Protein AF-A0A1F9LQ00-F1 (afdb_monomer_lite)

Foldseek 3Di:
DDWDQDPVVRDIDDDPLVVQCVVVVPPDSVVSVVVVVVVVVVCVVVVNPVPPPPDDDPPPPPDPDDD

Radius of gyration: 20.49 Å; chains: 1; bounding box: 28×45×65 Å

Sequence (67 aa):
MRRVYDEENETWWFSVVDIIRVLIQQPDYQTARKYWNKLKERLGKEGSQLVTNRHQLKMMWHGPAAQ

pLDDT: mean 77.54, std 17.07, range [42.84, 94.88]

Secondary structure (DSSP, 8-state):
--EEEETTTTEEEE-HHHHHHHHTT---HHHHHHHHHHHHHHHHHTT--SS---S------------

Structure (mmCIF, N/CA/C/O backbone):
data_AF-A0A1F9LQ00-F1
#
_entry.id   AF-A0A1F9LQ00-F1
#
loop_
_atom_site.group_PDB
_atom_site.id
_atom_site.type_symbol
_atom_site.label_atom_id
_atom_site.label_alt_id
_atom_site.label_comp_id
_atom_site.label_asym_id
_atom_site.label_entity_id
_atom_site.label_seq_id
_atom_site.pdbx_PDB_ins_code
_atom_site.Cartn_x
_atom_site.Cartn_y
_atom_site.Cartn_z
_atom_site.occupancy
_atom_site.B_iso_or_equiv
_atom_site.auth_seq_id
_atom_site.auth_comp_id
_atom_site.auth_asym_id
_atom_site.auth_atom_id
_atom_site.pdbx_PDB_model_num
ATOM 1 N N . MET A 1 1 ? -8.385 -7.918 1.385 1.00 79.00 1 MET A N 1
ATOM 2 C CA . MET A 1 1 ? -7.998 -6.493 1.377 1.00 79.00 1 MET A CA 1
ATOM 3 C C . MET A 1 1 ? -8.033 -6.013 2.815 1.00 79.00 1 MET A C 1
ATOM 5 O O . MET A 1 1 ? -9.022 -6.277 3.485 1.00 79.00 1 MET A O 1
ATOM 9 N N . ARG A 1 2 ? -6.950 -5.415 3.309 1.00 88.88 2 ARG A N 1
ATOM 10 C CA . ARG A 1 2 ? -6.809 -4.946 4.692 1.00 88.88 2 ARG A CA 1
ATOM 11 C C . ARG A 1 2 ? -7.336 -3.522 4.816 1.00 88.88 2 ARG A C 1
ATOM 13 O O . ARG A 1 2 ? -6.980 -2.661 4.007 1.00 88.88 2 ARG A O 1
ATOM 20 N N . ARG A 1 3 ? -8.161 -3.305 5.838 1.00 92.81 3 ARG A N 1
ATOM 21 C CA . ARG A 1 3 ? -8.766 -2.020 6.184 1.00 92.81 3 ARG A CA 1
ATOM 22 C C . ARG A 1 3 ? -8.909 -1.889 7.697 1.00 92.81 3 ARG A C 1
ATOM 24 O O . ARG A 1 3 ? -9.083 -2.907 8.363 1.00 92.81 3 ARG A O 1
ATOM 31 N N . VAL A 1 4 ? -8.842 -0.664 8.199 1.00 93.19 4 VAL A N 1
ATOM 32 C CA . VAL A 1 4 ? -9.071 -0.310 9.605 1.00 93.19 4 VAL A CA 1
ATOM 33 C C . VAL A 1 4 ? -10.055 0.850 9.624 1.00 93.19 4 VAL A C 1
ATOM 35 O O . VAL A 1 4 ? -9.911 1.777 8.829 1.00 93.19 4 VAL A O 1
ATOM 38 N N . TYR A 1 5 ? -11.064 0.766 10.483 1.00 94.62 5 TYR A N 1
ATOM 39 C CA . TYR A 1 5 ? -11.950 1.888 10.753 1.00 94.62 5 TYR A CA 1
ATOM 40 C C . TYR A 1 5 ? -11.409 2.648 11.960 1.00 94.62 5 TYR A C 1
ATOM 42 O O . TYR A 1 5 ? -11.097 2.035 12.978 1.00 94.62 5 TYR A O 1
ATOM 50 N N . ASP A 1 6 ? -11.244 3.951 11.800 1.00 94.12 6 ASP A N 1
ATOM 51 C CA . ASP A 1 6 ? -10.918 4.882 12.867 1.00 94.12 6 ASP A CA 1
ATOM 52 C C . ASP A 1 6 ? -12.228 5.513 13.348 1.00 94.12 6 ASP A C 1
ATOM 54 O O . ASP A 1 6 ? -12.844 6.289 12.617 1.00 94.12 6 ASP A O 1
ATOM 58 N N . GLU A 1 7 ? -12.670 5.118 14.544 1.00 94.88 7 GLU A N 1
ATOM 59 C CA . GLU A 1 7 ? -13.930 5.576 15.137 1.00 94.88 7 GLU A CA 1
ATOM 60 C C . GLU A 1 7 ? -13.880 7.049 15.555 1.00 94.88 7 GLU A C 1
ATOM 62 O O . GLU A 1 7 ? -14.902 7.723 15.484 1.00 94.88 7 GLU A O 1
ATOM 67 N N . GLU A 1 8 ? -12.711 7.570 15.943 1.00 94.44 8 GLU A N 1
ATOM 68 C CA . GLU A 1 8 ? -12.576 8.957 16.409 1.00 94.44 8 GLU A CA 1
ATOM 69 C C . GLU A 1 8 ? -12.738 9.956 15.261 1.00 94.44 8 GLU A C 1
ATOM 71 O O . GLU A 1 8 ? -13.316 11.026 15.437 1.00 94.44 8 GLU A O 1
ATOM 76 N N . ASN A 1 9 ? -12.238 9.596 14.078 1.00 94.56 9 ASN A N 1
ATOM 77 C CA . ASN A 1 9 ? -12.285 10.440 12.882 1.00 94.56 9 ASN A CA 1
ATOM 78 C C . ASN A 1 9 ? -13.310 9.957 11.846 1.00 94.56 9 ASN A C 1
ATOM 80 O O . ASN A 1 9 ? -13.300 10.439 10.711 1.00 94.56 9 ASN A O 1
ATOM 84 N N . GLU A 1 10 ? -14.125 8.956 12.189 1.00 94.44 10 GLU A N 1
ATOM 85 C CA . GLU A 1 10 ? -15.094 8.292 11.303 1.00 94.44 10 GLU A CA 1
ATOM 86 C C . GLU A 1 10 ? -14.512 7.928 9.919 1.00 94.44 10 GLU A C 1
ATOM 88 O O . GLU A 1 10 ? -15.164 8.022 8.876 1.00 94.44 10 GLU A O 1
ATOM 93 N N . THR A 1 11 ? -13.238 7.528 9.891 1.00 93.06 11 THR A N 1
ATOM 94 C CA . THR A 1 11 ? -12.452 7.410 8.657 1.00 93.06 11 THR A CA 1
ATOM 95 C C . THR A 1 11 ? -12.027 5.970 8.394 1.00 93.06 11 THR A C 1
ATOM 97 O O . THR A 1 11 ? -11.585 5.240 9.279 1.00 93.06 11 THR A O 1
ATOM 100 N N . TRP A 1 12 ? -12.103 5.551 7.129 1.00 94.12 12 TRP A N 1
ATOM 101 C CA . TRP A 1 12 ? -11.590 4.256 6.686 1.00 94.12 12 TRP A CA 1
ATOM 102 C C . TRP A 1 12 ? -10.160 4.359 6.160 1.00 94.12 12 TRP A C 1
ATOM 104 O O . TRP A 1 12 ? -9.886 5.026 5.163 1.00 94.12 12 TRP A O 1
ATOM 114 N N . TRP A 1 13 ? -9.263 3.592 6.768 1.00 91.19 13 TRP A N 1
ATOM 115 C CA . TRP A 1 13 ? -7.887 3.422 6.324 1.00 91.19 13 TRP A CA 1
ATOM 116 C C . TRP A 1 13 ? -7.743 2.130 5.527 1.00 91.19 13 TRP A C 1
ATOM 118 O O . TRP A 1 13 ? -8.156 1.059 5.972 1.00 91.19 13 TRP A O 1
ATOM 128 N N . PHE A 1 14 ? -7.107 2.207 4.359 1.00 92.88 14 PHE A N 1
ATOM 129 C CA . PHE A 1 14 ? -6.882 1.059 3.479 1.00 92.88 14 PHE A CA 1
ATOM 130 C C . PHE A 1 14 ? -5.396 0.819 3.236 1.00 92.88 14 PHE A C 1
ATOM 132 O O . PHE A 1 14 ? -4.592 1.748 3.152 1.00 92.88 14 PHE A O 1
ATOM 139 N N . SER A 1 15 ? -5.021 -0.447 3.054 1.00 90.94 15 SER A N 1
ATOM 140 C CA . SER A 1 15 ? -3.656 -0.775 2.651 1.00 90.94 15 SER A CA 1
ATOM 141 C C . SER A 1 15 ? -3.402 -0.411 1.186 1.00 90.94 15 SER A C 1
ATOM 143 O O . SER A 1 15 ? -3.955 -1.030 0.277 1.00 90.94 15 SER A O 1
ATOM 145 N N . VAL A 1 16 ? -2.475 0.523 0.955 1.00 89.88 16 VAL A N 1
ATOM 146 C CA . VAL A 1 16 ? -2.020 0.915 -0.393 1.00 89.88 16 VAL A CA 1
ATOM 147 C C . VAL A 1 16 ? -1.483 -0.282 -1.187 1.00 89.88 16 VAL A C 1
ATOM 149 O O . VAL A 1 16 ? -1.751 -0.407 -2.379 1.00 89.88 16 VAL A O 1
ATOM 152 N N . VAL A 1 17 ? -0.776 -1.210 -0.532 1.00 90.12 17 VAL A N 1
ATOM 153 C CA . VAL A 1 17 ? -0.233 -2.409 -1.195 1.00 90.12 17 VAL A CA 1
ATOM 154 C C . VAL A 1 17 ? -1.355 -3.316 -1.705 1.00 90.12 17 VAL A C 1
ATOM 156 O O . VAL A 1 17 ? -1.238 -3.880 -2.791 1.00 90.12 17 VAL A O 1
ATOM 159 N N . ASP A 1 18 ? -2.455 -3.434 -0.957 1.00 89.25 18 ASP A N 1
ATOM 160 C CA . ASP A 1 18 ? -3.588 -4.266 -1.365 1.00 89.25 18 ASP A CA 1
ATOM 161 C C . ASP A 1 18 ? -4.357 -3.633 -2.533 1.00 89.25 18 ASP A C 1
ATOM 163 O O . ASP A 1 18 ? -4.800 -4.359 -3.419 1.00 89.25 18 ASP A O 1
ATOM 167 N N . ILE A 1 19 ? -4.458 -2.298 -2.571 1.00 89.81 19 ILE A N 1
ATOM 168 C CA . ILE A 1 19 ? -5.023 -1.555 -3.709 1.00 89.81 19 ILE A CA 1
ATOM 169 C C . ILE A 1 19 ? -4.173 -1.790 -4.958 1.00 89.81 19 ILE A C 1
ATOM 171 O O . ILE A 1 19 ? -4.695 -2.214 -5.986 1.00 89.81 19 ILE A O 1
ATOM 175 N N . ILE A 1 20 ? -2.855 -1.585 -4.860 1.00 89.56 20 ILE A N 1
ATOM 176 C CA . ILE A 1 20 ? -1.927 -1.804 -5.977 1.00 89.56 20 ILE A CA 1
ATOM 177 C C . ILE A 1 20 ? -2.057 -3.230 -6.498 1.00 89.56 20 ILE A C 1
ATOM 179 O O . ILE A 1 20 ? -2.164 -3.412 -7.703 1.00 89.56 20 ILE A O 1
ATOM 183 N N . ARG A 1 21 ? -2.113 -4.226 -5.605 1.00 91.94 21 ARG A N 1
ATOM 184 C CA . ARG A 1 21 ? -2.261 -5.640 -5.971 1.00 91.94 21 ARG A CA 1
ATOM 185 C C . ARG A 1 21 ? -3.498 -5.895 -6.839 1.00 91.94 21 ARG A C 1
ATOM 187 O O . ARG A 1 21 ? -3.400 -6.613 -7.829 1.00 91.94 21 ARG A O 1
ATOM 194 N N . VAL A 1 22 ? -4.637 -5.302 -6.474 1.00 90.81 22 VAL A N 1
ATOM 195 C CA . VAL A 1 22 ? 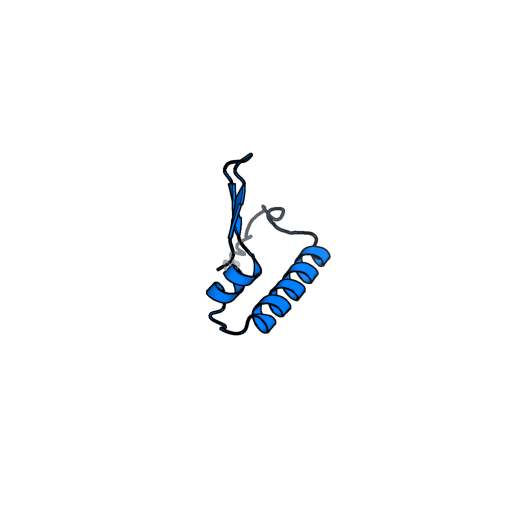-5.881 -5.396 -7.255 1.00 90.81 22 VAL A CA 1
ATOM 196 C C . VAL A 1 22 ? -5.719 -4.712 -8.611 1.00 90.81 22 VAL A C 1
ATOM 198 O O . VAL A 1 22 ? -6.055 -5.307 -9.629 1.00 90.81 22 VAL A O 1
ATOM 201 N N . LEU A 1 23 ? -5.153 -3.503 -8.639 1.00 90.12 23 LEU A N 1
ATOM 202 C CA . LEU A 1 23 ? -4.982 -2.726 -9.871 1.00 90.12 23 LEU A CA 1
ATOM 203 C C . LEU A 1 23 ? -4.066 -3.415 -10.889 1.00 90.12 23 LEU A C 1
ATOM 205 O O . LEU A 1 23 ? -4.362 -3.414 -12.080 1.00 90.12 23 LEU A O 1
ATOM 209 N N . ILE A 1 24 ? -2.969 -4.021 -10.431 1.00 87.50 24 ILE A N 1
ATOM 210 C CA . ILE A 1 24 ? -2.017 -4.712 -11.314 1.00 87.50 24 ILE A CA 1
ATOM 211 C C . ILE A 1 24 ? -2.430 -6.159 -11.622 1.00 87.50 24 ILE A C 1
ATOM 213 O O . ILE A 1 24 ? -1.715 -6.842 -12.351 1.00 87.50 24 ILE A O 1
ATOM 217 N N . GLN A 1 25 ? -3.545 -6.635 -11.051 1.00 87.00 25 GLN A N 1
ATOM 218 C CA . GLN A 1 25 ? -4.051 -8.009 -11.184 1.00 87.00 25 GLN A CA 1
ATOM 219 C C . GLN A 1 25 ? -2.988 -9.087 -10.894 1.00 87.00 25 GLN A C 1
ATOM 221 O O . GLN A 1 25 ? -3.030 -10.188 -11.438 1.00 87.00 25 GLN A O 1
ATOM 226 N N . GLN A 1 26 ? -2.016 -8.781 -10.030 1.00 79.31 26 GLN A N 1
ATOM 227 C CA . GLN A 1 26 ? -0.974 -9.728 -9.635 1.00 79.31 26 GLN A CA 1
ATOM 228 C C . GLN A 1 26 ? -1.378 -10.398 -8.322 1.00 79.31 26 GLN A C 1
ATOM 230 O O . GLN A 1 26 ? -1.629 -9.697 -7.342 1.00 79.31 26 GLN A O 1
ATOM 235 N N . PRO A 1 27 ? -1.407 -11.736 -8.240 1.00 76.94 27 PRO A N 1
ATOM 236 C CA . PRO A 1 27 ? -1.752 -12.423 -6.998 1.00 76.94 27 PRO A CA 1
ATOM 237 C C . PRO A 1 27 ? -0.641 -12.306 -5.942 1.00 76.94 27 PRO A C 1
ATOM 239 O O . PRO A 1 27 ? -0.923 -12.363 -4.742 1.00 76.94 27 PRO A O 1
ATOM 242 N N . ASP A 1 28 ? 0.612 -12.101 -6.366 1.00 86.19 28 ASP A N 1
ATOM 243 C CA . ASP A 1 28 ? 1.758 -12.054 -5.463 1.00 86.19 28 ASP A CA 1
ATOM 244 C C . ASP A 1 28 ? 1.876 -10.717 -4.711 1.00 86.19 28 ASP A C 1
ATOM 246 O O . ASP A 1 28 ? 2.125 -9.640 -5.265 1.00 86.19 28 ASP A O 1
ATOM 250 N N . TYR A 1 29 ? 1.768 -10.821 -3.389 1.00 85.88 29 TYR A N 1
ATOM 251 C CA . TYR A 1 29 ? 1.931 -9.712 -2.462 1.00 85.88 29 TYR A CA 1
ATOM 252 C C . TYR A 1 29 ? 3.338 -9.103 -2.499 1.00 85.88 29 TYR A C 1
ATOM 254 O O . TYR A 1 29 ? 3.484 -7.882 -2.378 1.00 85.88 29 TYR A O 1
ATOM 262 N N . GLN A 1 30 ? 4.383 -9.924 -2.657 1.00 88.06 30 GLN A N 1
ATOM 263 C CA . GLN A 1 30 ? 5.755 -9.416 -2.659 1.00 88.06 30 GLN A CA 1
ATOM 264 C C . GLN A 1 30 ? 6.019 -8.520 -3.866 1.00 88.06 30 GLN A C 1
ATOM 266 O O . GLN A 1 30 ? 6.655 -7.472 -3.726 1.00 88.06 30 GLN A O 1
ATOM 271 N N . THR A 1 31 ? 5.486 -8.889 -5.027 1.00 86.75 31 THR A N 1
ATOM 272 C CA . THR A 1 31 ? 5.574 -8.101 -6.257 1.00 86.75 31 THR A CA 1
ATOM 273 C C . THR A 1 31 ? 4.873 -6.746 -6.110 1.00 86.75 31 THR A C 1
ATOM 275 O O . THR A 1 31 ? 5.490 -5.712 -6.379 1.00 86.75 31 THR A O 1
ATOM 278 N N . ALA A 1 32 ? 3.650 -6.711 -5.563 1.00 89.06 32 ALA A N 1
ATOM 279 C CA . ALA A 1 32 ? 2.943 -5.456 -5.272 1.00 89.06 32 ALA A CA 1
ATOM 280 C C . ALA A 1 32 ? 3.705 -4.569 -4.264 1.00 89.06 32 ALA A C 1
ATOM 282 O O . ALA A 1 32 ? 3.806 -3.353 -4.442 1.00 89.06 32 ALA A O 1
ATOM 283 N N . ARG A 1 33 ? 4.309 -5.168 -3.227 1.00 90.69 33 ARG A N 1
ATOM 284 C CA . ARG A 1 33 ? 5.117 -4.441 -2.234 1.00 9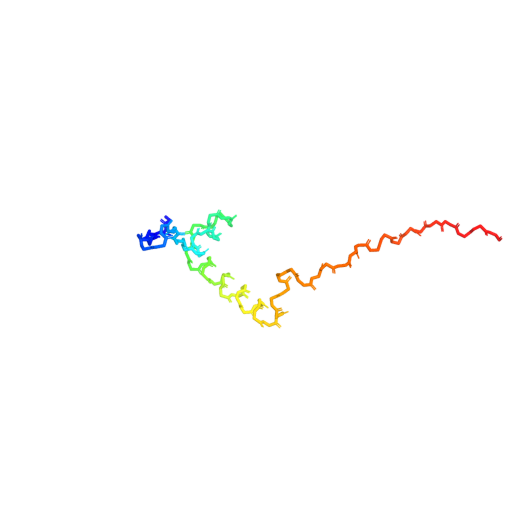0.69 33 ARG A CA 1
ATOM 285 C C . ARG A 1 33 ? 6.394 -3.853 -2.839 1.00 90.69 33 ARG A C 1
ATOM 287 O O . ARG A 1 33 ? 6.729 -2.708 -2.544 1.00 90.69 33 ARG A O 1
ATOM 294 N N . LYS A 1 34 ? 7.108 -4.610 -3.680 1.00 91.06 34 LYS A N 1
ATOM 295 C CA . LYS A 1 34 ? 8.308 -4.127 -4.387 1.00 91.06 34 LYS A CA 1
ATOM 296 C C . LYS A 1 34 ? 7.964 -2.966 -5.317 1.00 91.06 34 LYS A C 1
ATOM 298 O O . LYS A 1 34 ? 8.667 -1.956 -5.305 1.00 91.06 34 LYS A O 1
ATOM 303 N N . TYR A 1 35 ? 6.860 -3.083 -6.056 1.00 89.25 35 TYR A N 1
ATOM 304 C CA . TYR A 1 35 ? 6.355 -2.011 -6.909 1.00 89.25 35 TYR A CA 1
ATOM 305 C C . TYR A 1 35 ? 6.054 -0.744 -6.099 1.00 89.25 35 TYR A C 1
ATOM 307 O O . TYR A 1 35 ? 6.552 0.331 -6.433 1.00 89.25 35 TYR A O 1
ATOM 315 N N . TRP A 1 36 ? 5.329 -0.876 -4.983 1.00 90.69 36 TRP A N 1
ATOM 316 C CA . TRP A 1 36 ? 5.046 0.242 -4.080 1.00 90.69 36 TRP A CA 1
ATOM 317 C C . TRP A 1 36 ? 6.316 0.903 -3.535 1.00 90.69 36 TRP A C 1
ATOM 319 O O . TRP A 1 36 ? 6.430 2.125 -3.563 1.00 90.69 36 TRP A O 1
ATOM 329 N N . ASN A 1 37 ? 7.300 0.115 -3.090 1.00 90.88 37 ASN A N 1
ATOM 330 C CA . ASN A 1 37 ? 8.570 0.652 -2.599 1.00 90.88 37 ASN A CA 1
ATOM 331 C C . ASN A 1 37 ? 9.284 1.480 -3.676 1.00 90.88 37 ASN A C 1
ATOM 333 O O . ASN A 1 37 ? 9.783 2.566 -3.383 1.00 90.88 37 ASN A O 1
ATOM 337 N N . LYS A 1 38 ? 9.291 0.998 -4.927 1.00 89.38 38 LYS A N 1
ATOM 338 C CA . LYS A 1 38 ? 9.899 1.726 -6.045 1.00 89.38 38 LYS A CA 1
ATOM 339 C C . LYS A 1 38 ? 9.128 2.998 -6.390 1.00 89.38 38 LYS A C 1
ATOM 341 O O . LYS A 1 38 ? 9.747 4.027 -6.645 1.00 89.38 38 LYS A O 1
ATOM 346 N N . LEU A 1 39 ? 7.797 2.940 -6.375 1.00 86.44 39 LEU A N 1
ATOM 347 C CA . LEU A 1 39 ? 6.942 4.104 -6.593 1.00 86.44 39 LEU A CA 1
ATOM 348 C C . LEU A 1 39 ? 7.172 5.167 -5.511 1.00 86.44 39 LEU A C 1
ATOM 350 O O . LEU A 1 39 ? 7.380 6.329 -5.840 1.00 86.44 39 LEU A O 1
ATOM 354 N N . LYS A 1 40 ? 7.233 4.768 -4.236 1.00 86.38 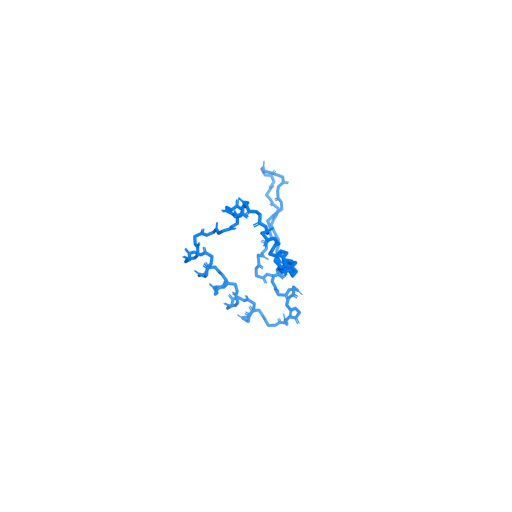40 LYS A N 1
ATOM 355 C CA . LYS A 1 40 ? 7.528 5.665 -3.111 1.00 86.38 40 LYS A CA 1
ATOM 356 C C . LYS A 1 40 ? 8.908 6.317 -3.240 1.00 86.38 40 LYS A C 1
ATOM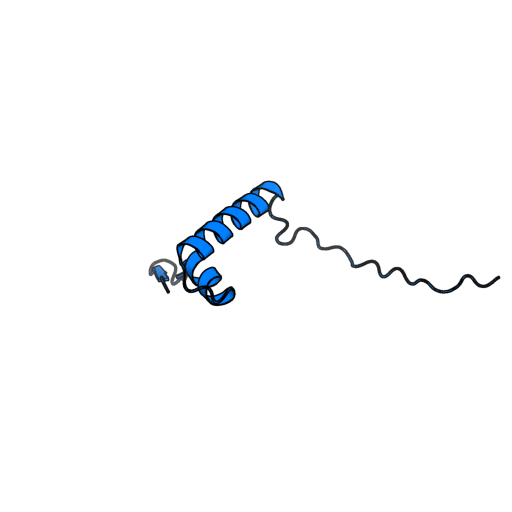 358 O O . LYS A 1 40 ? 9.038 7.511 -2.995 1.00 86.38 40 LYS A O 1
ATOM 363 N N . GLU A 1 41 ? 9.923 5.552 -3.648 1.00 89.00 41 GLU A N 1
ATOM 364 C CA . GLU A 1 41 ? 11.268 6.079 -3.920 1.00 89.00 41 GLU A CA 1
ATOM 365 C C . GLU A 1 41 ? 11.237 7.138 -5.033 1.00 89.00 41 GLU A C 1
ATOM 367 O O . GLU A 1 41 ? 11.824 8.206 -4.878 1.00 89.00 41 GLU A O 1
ATOM 372 N N . ARG A 1 42 ? 10.528 6.867 -6.138 1.00 85.50 42 ARG A N 1
ATOM 373 C CA . ARG A 1 42 ? 10.373 7.816 -7.252 1.00 85.50 42 ARG A CA 1
ATOM 374 C C . ARG A 1 42 ? 9.636 9.081 -6.825 1.00 85.50 42 ARG A C 1
ATOM 376 O O . ARG A 1 42 ? 10.148 10.160 -7.070 1.00 85.50 42 ARG A O 1
ATOM 383 N N . LEU A 1 43 ? 8.522 8.954 -6.103 1.00 82.94 43 LEU A N 1
ATOM 384 C CA . LEU A 1 43 ? 7.759 10.095 -5.579 1.00 82.94 43 LEU A CA 1
ATOM 385 C C . LEU A 1 43 ? 8.584 10.969 -4.622 1.00 82.94 43 LEU A C 1
ATOM 387 O O . LEU A 1 43 ? 8.452 12.191 -4.636 1.00 82.94 43 LEU A O 1
ATOM 391 N N . GLY A 1 44 ? 9.442 10.350 -3.805 1.00 80.81 44 GLY A N 1
ATOM 392 C CA . GLY A 1 44 ? 10.368 11.069 -2.931 1.00 80.81 44 GLY A CA 1
ATOM 393 C C . GLY A 1 44 ? 11.471 11.800 -3.702 1.00 80.81 44 GLY A C 1
ATOM 394 O O . GLY A 1 44 ? 11.821 12.918 -3.340 1.00 80.81 44 GLY A O 1
ATOM 395 N N . LYS A 1 45 ? 11.994 11.195 -4.778 1.00 77.69 45 LYS A N 1
ATOM 396 C CA . LYS A 1 45 ? 13.036 11.789 -5.636 1.00 77.69 45 LYS A CA 1
ATOM 397 C C . LYS A 1 45 ? 12.511 12.879 -6.568 1.00 77.69 45 LYS A C 1
ATOM 399 O O . LYS A 1 45 ? 13.188 13.877 -6.767 1.00 77.69 45 LYS A O 1
ATOM 404 N N . GLU A 1 46 ? 11.323 12.689 -7.132 1.00 69.12 46 GLU A N 1
ATOM 405 C CA . GLU A 1 46 ? 10.659 13.658 -8.012 1.00 69.12 46 GLU A CA 1
ATOM 406 C C . GLU A 1 46 ? 10.053 14.832 -7.233 1.00 69.12 46 GLU A C 1
ATOM 408 O O . GLU A 1 46 ? 9.594 15.790 -7.848 1.00 69.12 46 GLU A O 1
ATOM 413 N N . GLY A 1 47 ? 10.056 14.777 -5.893 1.00 57.50 47 GLY A N 1
ATOM 414 C CA . GLY A 1 47 ? 9.470 15.810 -5.050 1.00 57.50 47 GLY A CA 1
ATOM 415 C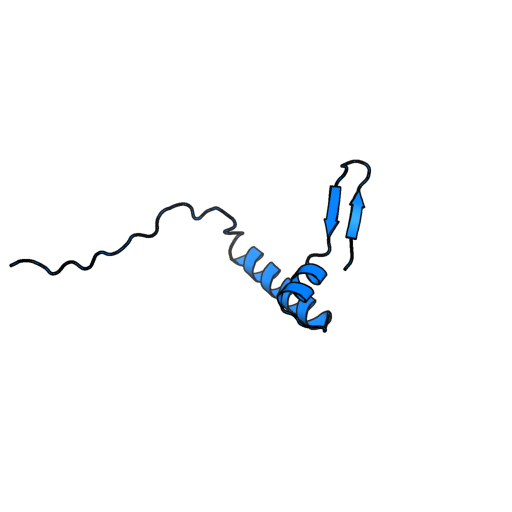 C . GLY A 1 47 ? 7.986 15.970 -5.351 1.00 57.50 47 GLY A C 1
ATOM 416 O O . GLY A 1 47 ? 7.587 17.023 -5.821 1.00 57.50 47 GLY A O 1
ATOM 417 N N . SER A 1 48 ? 7.191 14.909 -5.143 1.00 52.75 48 SER A N 1
ATOM 418 C CA . SER A 1 48 ? 5.722 14.899 -5.249 1.00 52.75 48 SER A CA 1
ATOM 419 C C . SER A 1 48 ? 5.161 15.949 -6.220 1.00 52.75 48 SER A C 1
ATOM 421 O O . SER A 1 48 ? 4.542 16.924 -5.801 1.00 52.75 48 SER A O 1
ATOM 423 N N . GLN A 1 49 ? 5.293 15.725 -7.530 1.00 51.31 49 GLN A N 1
ATOM 424 C CA . GLN A 1 49 ? 4.552 16.502 -8.536 1.00 51.31 49 GLN A CA 1
ATOM 425 C C . GLN A 1 49 ? 3.042 16.186 -8.529 1.00 51.31 49 GLN A C 1
ATOM 427 O O . GLN A 1 49 ? 2.343 16.392 -9.522 1.00 51.31 49 GLN A O 1
ATOM 432 N N . LEU A 1 50 ? 2.506 15.680 -7.413 1.00 51.81 50 LEU A N 1
ATOM 433 C CA . LEU A 1 50 ? 1.076 15.617 -7.170 1.00 51.81 50 LEU A CA 1
ATOM 434 C C . LEU A 1 50 ? 0.574 17.067 -7.060 1.00 51.81 50 LEU A C 1
ATOM 436 O O . LEU A 1 50 ? 0.558 17.671 -5.995 1.00 51.81 50 LEU A O 1
ATOM 440 N N . VAL A 1 51 ? 0.153 17.605 -8.208 1.00 46.50 51 VAL A N 1
ATOM 441 C CA . VAL A 1 51 ? -0.569 18.877 -8.394 1.00 46.50 51 VAL A CA 1
ATOM 442 C C . VAL A 1 51 ? 0.268 20.173 -8.363 1.00 46.50 51 VAL A C 1
ATOM 444 O O . VAL A 1 51 ? -0.283 21.251 -8.156 1.00 46.50 51 VAL A O 1
ATOM 447 N N . THR A 1 52 ? 1.559 20.137 -8.702 1.00 44.06 52 THR A N 1
ATOM 448 C CA . THR A 1 52 ? 2.347 21.367 -8.986 1.00 44.06 52 THR A CA 1
ATOM 449 C C . THR A 1 52 ? 2.768 21.514 -10.443 1.00 44.06 52 THR A C 1
ATOM 451 O O . THR A 1 52 ? 3.695 22.251 -10.753 1.00 44.06 52 THR A O 1
ATOM 454 N N . ASN A 1 53 ? 2.0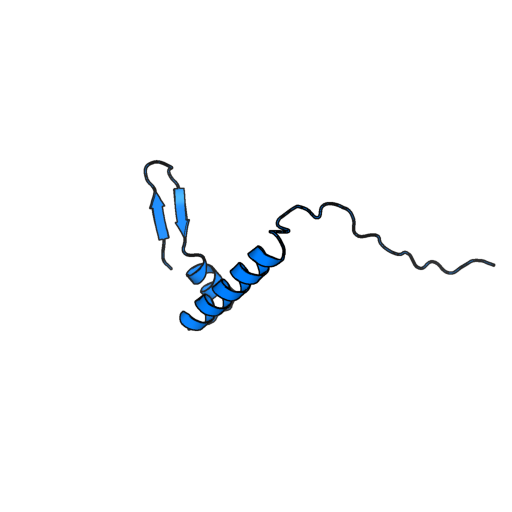57 20.868 -11.370 1.00 42.84 53 ASN A N 1
ATOM 455 C CA . ASN A 1 53 ? 2.149 21.213 -12.788 1.00 42.84 53 ASN A CA 1
ATOM 456 C C . ASN A 1 53 ? 0.763 21.504 -13.375 1.00 42.84 53 ASN A C 1
ATOM 458 O O . ASN A 1 53 ? 0.288 20.877 -14.319 1.00 42.84 53 ASN A O 1
ATOM 462 N N . ARG A 1 54 ? 0.080 22.484 -12.776 1.00 59.09 54 ARG A N 1
ATOM 463 C CA . ARG A 1 54 ? -0.862 23.310 -13.530 1.00 59.09 54 ARG A CA 1
ATOM 464 C C . ARG A 1 54 ? 0.010 24.300 -14.291 1.00 59.09 54 ARG A C 1
ATOM 466 O O . ARG A 1 54 ? 0.510 25.200 -13.647 1.00 59.09 54 ARG A O 1
ATOM 473 N N . HIS A 1 55 ? 0.225 24.093 -15.590 1.00 54.00 55 HIS A N 1
ATOM 474 C CA . HIS A 1 55 ? 0.190 25.124 -16.640 1.00 54.00 55 HIS A CA 1
ATOM 475 C C . HIS A 1 55 ? 0.429 24.480 -18.018 1.00 54.00 55 HIS A C 1
ATOM 477 O O . HIS A 1 55 ? 1.551 24.249 -18.440 1.00 54.00 55 HIS A O 1
ATOM 483 N N . GLN A 1 56 ? -0.695 24.245 -18.703 1.00 54.62 56 GLN A N 1
ATOM 484 C CA . GLN A 1 56 ? -0.885 24.220 -20.158 1.00 54.62 56 GLN A CA 1
ATOM 485 C C . GLN A 1 56 ? -0.077 23.232 -21.015 1.00 54.62 56 GLN A C 1
ATOM 487 O O . GLN A 1 56 ? 1.118 23.371 -21.261 1.00 54.62 56 GLN A O 1
ATOM 492 N N . LEU A 1 57 ? -0.830 22.339 -21.659 1.00 49.41 57 LEU A N 1
ATOM 493 C CA . LEU A 1 57 ? -0.447 21.731 -22.926 1.00 49.41 57 LEU A CA 1
ATOM 494 C C . LEU A 1 57 ? -0.366 22.851 -23.985 1.00 49.41 57 LEU A C 1
ATOM 496 O O . LEU A 1 57 ? -1.393 23.340 -24.456 1.00 49.41 57 LEU A O 1
ATOM 500 N N . LYS A 1 58 ? 0.841 23.305 -24.347 1.00 55.62 58 LYS A N 1
ATOM 501 C CA . LYS A 1 58 ? 1.023 24.118 -25.557 1.00 55.62 58 LYS A CA 1
ATOM 502 C C . LYS A 1 58 ? 0.834 23.200 -26.763 1.00 55.62 58 LYS A C 1
ATOM 504 O O . LYS A 1 58 ? 1.722 22.422 -27.095 1.00 55.62 58 LYS A O 1
ATOM 509 N N . MET A 1 59 ? -0.321 23.293 -27.414 1.00 49.56 59 MET A N 1
ATOM 510 C CA . MET A 1 59 ? -0.510 22.738 -28.753 1.00 49.56 59 MET A CA 1
ATOM 511 C C . MET A 1 59 ? 0.383 23.539 -29.706 1.00 49.56 59 MET A C 1
ATOM 513 O O . MET A 1 59 ? 0.070 24.680 -30.041 1.00 49.56 59 MET A O 1
ATOM 517 N N . MET A 1 60 ? 1.518 22.971 -30.117 1.00 57.53 60 MET A N 1
ATOM 518 C CA . MET A 1 60 ? 2.232 23.467 -31.291 1.00 57.53 60 MET A CA 1
ATOM 519 C C . MET A 1 60 ? 1.356 23.178 -32.511 1.00 57.53 60 MET A C 1
ATOM 521 O O . MET A 1 60 ? 1.378 22.084 -33.069 1.00 57.53 60 MET A O 1
ATOM 525 N N . TRP A 1 61 ? 0.548 24.161 -32.901 1.00 52.31 61 TRP A N 1
ATOM 526 C CA . TRP A 1 61 ? -0.060 24.187 -34.221 1.00 52.31 61 TRP A CA 1
ATOM 527 C C . TRP A 1 61 ? 1.054 24.397 -35.248 1.00 52.31 61 TRP A C 1
ATOM 529 O O . TRP A 1 61 ? 1.600 25.493 -35.370 1.00 52.31 61 TRP A O 1
ATOM 539 N N . HIS A 1 62 ? 1.413 23.341 -35.974 1.00 60.56 62 HIS A N 1
ATOM 540 C CA . HIS A 1 62 ? 2.197 23.463 -37.196 1.00 60.56 62 HIS A CA 1
ATOM 541 C C . HIS A 1 62 ? 1.238 23.799 -38.344 1.00 60.56 62 HIS A C 1
ATOM 543 O O . HIS A 1 62 ? 0.756 22.916 -39.049 1.00 60.56 62 HIS A O 1
ATOM 549 N N . GLY A 1 63 ? 0.903 25.082 -38.483 1.00 58.88 63 GLY A N 1
ATOM 550 C CA . GLY A 1 63 ? 0.297 25.608 -39.706 1.00 58.88 63 GLY A CA 1
ATOM 551 C C . GLY A 1 63 ? 1.400 25.933 -40.716 1.00 58.88 63 GLY A C 1
ATOM 552 O O . GLY A 1 63 ? 2.429 26.471 -40.298 1.00 58.88 63 GLY A O 1
ATOM 553 N N . PRO A 1 64 ? 1.239 25.611 -42.013 1.00 63.47 64 PRO A N 1
ATOM 554 C CA . PRO A 1 64 ? 2.282 25.856 -42.998 1.00 63.47 64 PRO A CA 1
ATOM 555 C C . PRO A 1 64 ? 2.525 27.360 -43.147 1.00 63.47 64 PRO A C 1
ATOM 557 O O . PRO A 1 64 ? 1.583 28.151 -43.210 1.00 63.47 64 PRO A O 1
ATOM 560 N N . ALA A 1 65 ? 3.803 27.737 -43.200 1.00 57.50 65 ALA A N 1
ATOM 561 C CA . ALA A 1 65 ? 4.240 29.086 -43.524 1.00 57.50 65 ALA A CA 1
ATOM 562 C C . ALA A 1 65 ? 3.678 29.485 -44.898 1.00 57.50 65 ALA A C 1
ATOM 564 O O . ALA A 1 65 ? 4.019 28.882 -45.918 1.00 57.50 65 ALA A O 1
ATOM 565 N N . ALA A 1 66 ? 2.789 30.476 -44.917 1.00 53.72 66 ALA A N 1
ATOM 566 C CA . ALA A 1 66 ? 2.392 31.142 -46.144 1.00 53.72 66 ALA A CA 1
ATOM 567 C C . ALA A 1 66 ? 3.451 32.205 -46.475 1.00 53.72 66 ALA A C 1
ATOM 569 O O . ALA A 1 66 ? 3.630 33.135 -45.694 1.00 53.72 66 ALA A O 1
ATOM 570 N N . GLN A 1 67 ? 4.150 31.930 -47.584 1.00 51.12 67 GLN A N 1
ATOM 571 C CA . GLN A 1 67 ? 4.949 32.775 -48.491 1.00 51.12 67 GLN A CA 1
ATOM 572 C C . GLN A 1 67 ? 5.419 34.149 -48.003 1.00 51.12 67 GLN A C 1
ATOM 574 O O . GLN A 1 67 ? 4.569 35.043 -47.809 1.00 51.12 67 GLN A O 1
#